Protein AF-A0A562JPF2-F1 (afdb_monomer)

Secondary structure (DSSP, 8-state):
-HHHHHHHHHHHHHHHHHHHHHHHH-HHHHHHHHHHHHHHHHHHHHHHHHHHHHHHHHHHHT--TT-

Radius of gyration: 18.2 Å; Cα contacts (8 Å, |Δi|>4): 21; chains: 1; bounding box: 31×12×60 Å

Mean predicted aligned error: 8.01 Å

Solvent-accessible surface area (backbone atoms only — not comparable to full-atom values): 3764 Å² total; per-residue (Å²): 110,72,67,58,51,51,50,53,50,51,52,50,53,52,49,48,55,50,24,59,57,28,53,81,77,37,56,71,60,15,53,52,40,51,53,52,47,54,53,49,52,54,53,51,50,53,53,54,52,5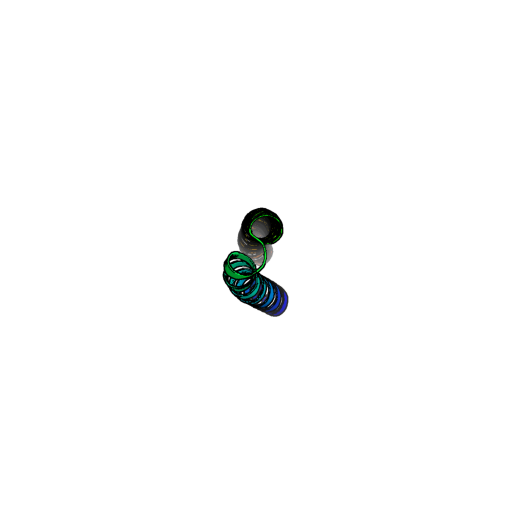2,49,58,50,49,56,51,52,55,52,68,72,63,61,73,83,84,116

Sequence (67 aa):
MKRLKQMLLLTATGGQLLGIAMLFINIKAAIMFYILYAVMIFAIFIVLLAERRKEKEEDDRNDYRNY

pLDDT: mean 81.3, std 11.22, range [52.34, 92.06]

Foldseek 3Di:
DVVVLVVLVVCLVVLVVVLVVCVVVPVVVSVVSVVVSVVSVVVSVVVVVVVVVVVVVVVVVPPPVPD

Organism: NCBI:txid665099

Structure (mmCIF, N/CA/C/O backbone):
data_AF-A0A562JPF2-F1
#
_entry.id   AF-A0A562JPF2-F1
#
loop_
_atom_site.group_PDB
_atom_site.id
_atom_site.type_symbol
_atom_site.label_atom_id
_atom_site.label_alt_id
_atom_site.label_comp_id
_atom_site.label_asym_id
_atom_site.label_entity_id
_atom_site.label_seq_id
_atom_site.pdbx_PDB_ins_code
_atom_site.Cartn_x
_atom_site.Cartn_y
_atom_site.Cartn_z
_atom_site.occupancy
_atom_site.B_iso_or_equiv
_atom_site.auth_seq_id
_atom_site.auth_comp_id
_atom_site.auth_asym_id
_atom_site.auth_atom_id
_atom_site.pdbx_PDB_model_num
ATOM 1 N N . MET A 1 1 ? 14.201 -2.522 -9.252 1.00 62.28 1 MET A N 1
ATOM 2 C CA . MET A 1 1 ? 12.754 -2.611 -8.945 1.00 62.28 1 MET A CA 1
ATOM 3 C C . MET A 1 1 ? 12.386 -3.804 -8.053 1.00 62.28 1 MET A C 1
ATOM 5 O O . MET A 1 1 ? 11.618 -3.622 -7.117 1.00 62.28 1 MET A O 1
ATOM 9 N N . LYS A 1 2 ? 12.980 -4.997 -8.240 1.00 71.62 2 LYS A N 1
ATOM 10 C CA . LYS A 1 2 ? 12.660 -6.218 -7.461 1.00 71.62 2 LYS A CA 1
ATOM 11 C C . LYS A 1 2 ? 12.730 -6.060 -5.925 1.00 71.62 2 LYS A C 1
ATOM 13 O O . LYS A 1 2 ? 11.788 -6.430 -5.233 1.00 71.62 2 LYS A O 1
ATOM 18 N N . ARG A 1 3 ? 13.800 -5.441 -5.398 1.00 80.62 3 ARG A N 1
ATOM 19 C CA . ARG A 1 3 ? 13.952 -5.165 -3.950 1.00 80.62 3 ARG A CA 1
ATOM 20 C C . ARG A 1 3 ? 12.931 -4.153 -3.417 1.00 80.62 3 ARG A C 1
ATOM 22 O O . ARG A 1 3 ? 12.453 -4.313 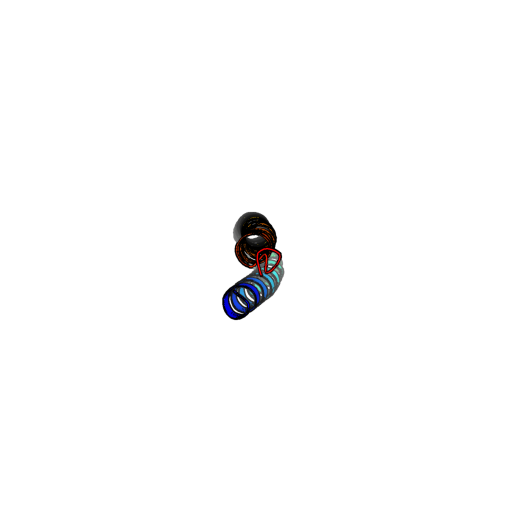-2.302 1.00 80.62 3 ARG A O 1
ATOM 29 N N . LEU A 1 4 ? 12.565 -3.153 -4.225 1.00 80.12 4 LEU A N 1
ATOM 30 C CA . LEU A 1 4 ? 11.593 -2.121 -3.846 1.00 80.12 4 LEU A CA 1
ATOM 31 C C . LEU A 1 4 ? 10.194 -2.728 -3.661 1.00 80.12 4 LEU A C 1
ATOM 33 O O . LEU A 1 4 ? 9.549 -2.478 -2.651 1.00 80.12 4 LEU A O 1
ATOM 37 N N . LYS A 1 5 ? 9.765 -3.595 -4.591 1.00 76.44 5 LYS A N 1
ATOM 38 C CA . LYS A 1 5 ? 8.519 -4.370 -4.464 1.00 76.44 5 LYS A CA 1
ATOM 39 C C . LYS A 1 5 ? 8.505 -5.249 -3.222 1.00 76.44 5 LYS A C 1
ATOM 41 O O . LYS A 1 5 ? 7.509 -5.264 -2.511 1.00 76.44 5 LYS A O 1
ATOM 46 N N . GLN A 1 6 ? 9.593 -5.980 -2.969 1.00 85.94 6 GLN A N 1
ATOM 47 C CA . GLN A 1 6 ? 9.691 -6.837 -1.787 1.00 85.94 6 GLN A CA 1
ATOM 48 C C . GLN A 1 6 ? 9.588 -6.033 -0.494 1.00 85.94 6 GLN A C 1
ATOM 50 O O . GLN A 1 6 ? 8.834 -6.434 0.383 1.00 85.94 6 GLN A O 1
ATOM 55 N N . MET A 1 7 ? 10.285 -4.897 -0.392 1.00 87.06 7 MET A N 1
ATOM 56 C CA . MET A 1 7 ? 10.167 -4.002 0.762 1.00 87.06 7 MET A CA 1
ATOM 57 C C . MET A 1 7 ? 8.742 -3.465 0.912 1.00 87.06 7 MET A C 1
ATOM 59 O O . MET A 1 7 ? 8.176 -3.575 1.991 1.00 87.06 7 MET A O 1
ATOM 63 N N . LEU A 1 8 ? 8.127 -2.974 -0.169 1.00 83.88 8 LEU A N 1
ATOM 64 C CA . LEU A 1 8 ? 6.744 -2.484 -0.157 1.00 83.88 8 LEU A CA 1
ATOM 65 C C . LEU A 1 8 ? 5.745 -3.558 0.296 1.00 83.88 8 LEU A C 1
ATOM 67 O O . LEU A 1 8 ? 4.880 -3.274 1.119 1.00 83.88 8 LEU A O 1
ATOM 71 N N . LEU A 1 9 ? 5.885 -4.789 -0.201 1.00 86.00 9 LEU A N 1
ATOM 72 C CA . LEU A 1 9 ? 5.050 -5.925 0.197 1.00 86.00 9 LEU A CA 1
ATOM 73 C C . LEU A 1 9 ? 5.273 -6.315 1.661 1.00 86.00 9 LEU A C 1
ATOM 75 O O . LEU A 1 9 ? 4.301 -6.537 2.381 1.00 86.00 9 LEU A O 1
ATOM 79 N N . LEU A 1 10 ? 6.525 -6.366 2.125 1.00 89.56 10 LEU A N 1
ATOM 80 C CA . LEU A 1 10 ? 6.856 -6.651 3.525 1.00 89.56 10 LEU A CA 1
ATOM 81 C C . LEU A 1 10 ? 6.260 -5.602 4.462 1.00 89.56 10 LEU A C 1
ATOM 83 O O . LEU A 1 10 ? 5.611 -5.952 5.445 1.00 89.56 10 LEU A O 1
ATOM 87 N N . THR A 1 11 ? 6.435 -4.322 4.135 1.00 87.56 11 THR A N 1
ATOM 88 C CA . THR A 1 11 ? 5.894 -3.212 4.920 1.00 87.56 11 THR A CA 1
ATOM 89 C C . THR A 1 11 ? 4.367 -3.216 4.908 1.00 87.56 11 THR A C 1
ATOM 91 O O . THR A 1 11 ? 3.765 -3.040 5.963 1.00 87.56 11 THR A O 1
ATOM 94 N N . ALA A 1 12 ? 3.729 -3.489 3.765 1.00 87.44 12 ALA A N 1
ATOM 95 C CA . ALA A 1 12 ? 2.272 -3.588 3.680 1.00 87.44 12 ALA A CA 1
ATOM 96 C C . ALA A 1 12 ? 1.733 -4.752 4.525 1.00 87.44 12 ALA A C 1
ATOM 98 O O . ALA A 1 12 ? 0.786 -4.574 5.287 1.00 87.44 12 ALA A O 1
ATOM 99 N N . THR A 1 13 ? 2.369 -5.923 4.446 1.00 89.56 13 THR A N 1
ATOM 100 C CA . THR A 1 13 ? 1.949 -7.118 5.196 1.00 89.56 13 THR A CA 1
ATOM 101 C C . THR A 1 13 ? 2.155 -6.926 6.702 1.00 89.56 13 THR A C 1
ATOM 103 O O . THR A 1 13 ? 1.258 -7.210 7.494 1.00 89.56 13 THR A O 1
ATOM 106 N N . GLY A 1 14 ? 3.302 -6.375 7.113 1.00 90.44 14 GLY A N 1
ATOM 107 C CA . GLY A 1 14 ? 3.581 -6.059 8.515 1.00 90.44 14 GLY A CA 1
ATOM 108 C C . GLY A 1 14 ? 2.651 -4.979 9.075 1.00 90.44 14 GLY A C 1
ATOM 109 O O . GLY A 1 14 ? 2.115 -5.131 10.171 1.00 90.44 14 GLY A O 1
ATOM 110 N N . GLY A 1 15 ? 2.394 -3.921 8.301 1.00 86.12 15 GLY A N 1
ATOM 111 C CA . GLY A 1 15 ? 1.451 -2.863 8.659 1.00 86.12 15 GLY A CA 1
ATOM 112 C C . GLY A 1 15 ? 0.017 -3.373 8.810 1.00 86.12 15 GLY A C 1
ATOM 113 O O . GLY A 1 15 ? -0.688 -2.950 9.723 1.00 86.12 15 GLY A O 1
ATOM 114 N N . GLN A 1 16 ? -0.399 -4.328 7.976 1.00 86.81 16 GLN A N 1
ATOM 115 C CA . GLN A 1 16 ? -1.715 -4.955 8.077 1.00 86.81 16 GLN A CA 1
ATOM 116 C C . GLN A 1 16 ? -1.851 -5.815 9.340 1.00 86.81 16 GLN A C 1
ATOM 118 O O . GLN A 1 16 ? -2.8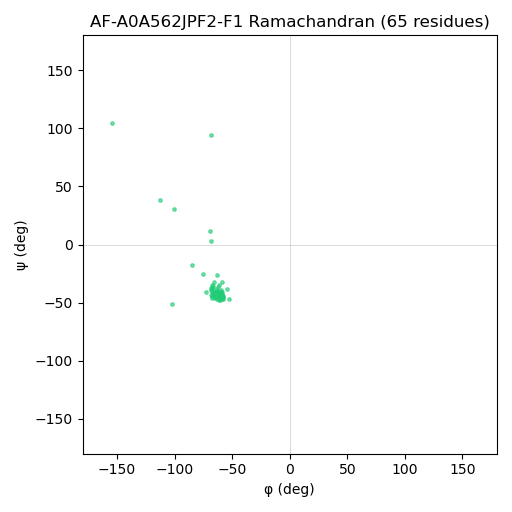55 -5.710 10.040 1.00 86.81 16 GLN A O 1
ATOM 123 N N . LEU A 1 17 ? -0.833 -6.614 9.676 1.00 91.06 17 LEU A N 1
ATOM 124 C CA . LEU A 1 17 ? -0.813 -7.395 10.919 1.00 91.06 17 LEU A CA 1
ATOM 125 C C . LEU A 1 17 ? -0.858 -6.490 12.159 1.00 91.06 17 LEU A C 1
ATOM 127 O O . LEU A 1 17 ? -1.625 -6.751 13.086 1.00 91.06 17 LEU A O 1
ATOM 131 N N . LEU A 1 18 ? -0.101 -5.388 12.147 1.00 88.19 18 LEU A N 1
ATOM 132 C CA . LEU A 1 18 ? -0.160 -4.365 13.194 1.00 88.19 18 LEU A CA 1
ATOM 133 C C . LEU A 1 18 ? -1.539 -3.695 13.269 1.00 88.19 18 LEU A C 1
ATOM 135 O O . LEU A 1 18 ? -2.053 -3.479 14.364 1.00 88.19 18 LEU A O 1
ATOM 139 N N . GLY A 1 19 ? -2.167 -3.411 12.125 1.00 85.19 19 GLY A N 1
ATOM 140 C CA . GLY A 1 19 ? -3.523 -2.866 12.055 1.00 85.19 19 GLY A CA 1
ATOM 141 C C . GLY A 1 19 ? -4.575 -3.805 12.651 1.00 85.19 19 GLY A C 1
ATOM 142 O O . GLY A 1 19 ? -5.455 -3.354 13.384 1.00 85.19 19 GLY A O 1
ATOM 143 N N . ILE A 1 20 ? -4.454 -5.115 12.408 1.00 88.31 20 ILE A N 1
ATOM 144 C CA . ILE A 1 20 ? -5.319 -6.134 13.020 1.00 88.31 20 ILE A CA 1
ATOM 145 C C . ILE A 1 20 ? -5.104 -6.180 14.535 1.00 88.31 20 ILE A C 1
ATOM 147 O O . ILE A 1 20 ? -6.078 -6.159 15.281 1.00 88.31 20 ILE A O 1
ATOM 151 N N . ALA A 1 21 ? -3.854 -6.178 15.009 1.00 89.00 21 ALA A N 1
ATOM 152 C CA . ALA A 1 21 ? -3.558 -6.139 16.443 1.00 89.00 21 ALA A CA 1
ATOM 153 C C . ALA A 1 21 ? -4.128 -4.874 17.116 1.00 89.00 21 ALA A C 1
ATOM 155 O O . ALA A 1 21 ? -4.694 -4.941 18.207 1.00 89.00 21 ALA A O 1
ATOM 156 N N . MET A 1 22 ? -4.053 -3.727 16.435 1.00 86.50 22 MET A N 1
ATOM 157 C CA . MET A 1 22 ? -4.608 -2.456 16.904 1.00 86.50 22 MET A CA 1
ATOM 158 C C . MET A 1 22 ? -6.132 -2.473 17.060 1.00 86.50 22 MET A C 1
ATOM 160 O O . MET A 1 22 ? -6.633 -1.728 17.899 1.00 86.50 22 MET A O 1
ATOM 164 N N . LEU A 1 23 ? -6.882 -3.314 16.332 1.00 87.19 23 LEU A N 1
ATOM 165 C CA . LEU A 1 23 ? -8.342 -3.420 16.507 1.00 87.19 23 LEU A CA 1
ATOM 166 C C . LEU A 1 23 ? -8.725 -3.819 17.937 1.00 87.19 23 LEU A C 1
ATOM 168 O O . LEU A 1 23 ? -9.752 -3.371 18.440 1.00 87.19 23 LEU A O 1
ATOM 172 N N . PHE A 1 24 ? -7.883 -4.619 18.593 1.00 87.62 24 PHE A N 1
ATOM 173 C CA . PHE A 1 24 ? -8.114 -5.109 19.951 1.00 87.62 24 PHE A CA 1
ATOM 174 C C . PHE A 1 24 ? -7.653 -4.131 21.038 1.00 87.62 24 PHE A C 1
ATOM 176 O O . PHE A 1 24 ? -8.070 -4.257 22.184 1.00 87.62 24 PHE A O 1
ATOM 183 N N . ILE A 1 25 ? -6.806 -3.156 20.690 1.00 89.25 25 ILE A N 1
ATOM 184 C CA . ILE A 1 25 ? -6.254 -2.174 21.636 1.00 89.25 25 ILE A CA 1
ATOM 185 C C . ILE A 1 25 ? -6.986 -0.836 21.507 1.00 89.25 25 ILE A C 1
ATOM 187 O O . ILE A 1 25 ? -7.418 -0.255 22.500 1.00 89.25 25 ILE A O 1
ATOM 191 N N . ASN A 1 26 ? -7.106 -0.314 20.283 1.00 88.19 26 ASN A N 1
ATOM 192 C CA . ASN A 1 26 ? -7.688 0.994 20.024 1.00 88.19 26 ASN A CA 1
ATOM 193 C C . ASN A 1 26 ? -8.266 1.090 18.603 1.00 88.19 26 ASN A C 1
ATOM 195 O O . ASN A 1 26 ? -7.548 1.309 17.625 1.00 88.19 26 ASN A O 1
ATOM 199 N N . ILE A 1 27 ? -9.596 1.024 18.510 1.00 88.31 27 ILE A N 1
ATOM 200 C CA . ILE A 1 27 ? -10.343 1.099 17.246 1.00 88.31 27 ILE A CA 1
ATOM 201 C C . ILE A 1 27 ? -10.011 2.353 16.425 1.00 88.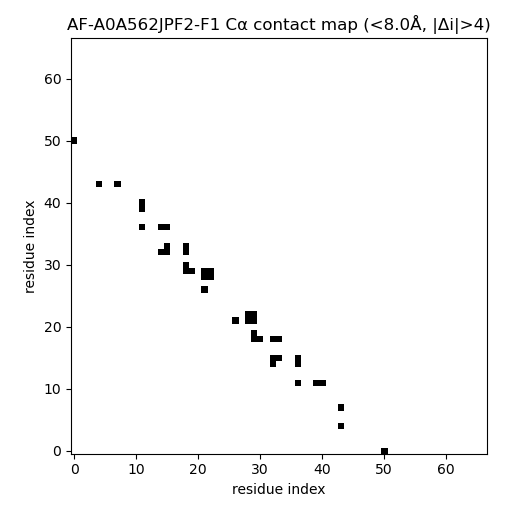31 27 ILE A C 1
ATOM 203 O O . ILE A 1 27 ? -9.900 2.264 15.205 1.00 88.31 27 ILE A O 1
ATOM 207 N N . LYS A 1 28 ? -9.806 3.520 17.055 1.00 90.38 28 LYS A N 1
ATOM 208 C CA . LYS A 1 28 ? -9.491 4.755 16.311 1.00 90.38 28 LYS A CA 1
ATOM 209 C C . LYS A 1 28 ? -8.125 4.659 15.633 1.00 90.38 28 LYS A C 1
ATOM 211 O O . LYS A 1 28 ? -7.980 5.049 14.476 1.00 90.38 28 LYS A O 1
ATOM 216 N N . ALA A 1 29 ? -7.139 4.109 16.341 1.00 86.50 29 ALA A N 1
ATOM 217 C CA . ALA A 1 29 ? -5.811 3.880 15.787 1.00 86.50 29 ALA A CA 1
ATOM 218 C C . ALA A 1 29 ? -5.842 2.809 14.683 1.00 86.50 29 ALA A C 1
ATOM 220 O O . ALA A 1 29 ? -5.194 2.973 13.652 1.00 86.50 29 ALA A O 1
ATOM 221 N N . ALA A 1 30 ? -6.654 1.761 14.846 1.00 86.31 30 ALA A N 1
ATOM 222 C CA . ALA A 1 30 ? -6.847 0.740 13.822 1.00 86.31 30 ALA A CA 1
ATOM 223 C C . ALA A 1 30 ? -7.445 1.313 12.526 1.00 86.31 30 ALA A C 1
ATOM 225 O O . ALA A 1 30 ? -6.939 1.024 11.444 1.00 86.31 30 ALA A O 1
ATOM 226 N N . ILE A 1 31 ? -8.464 2.178 12.622 1.00 89.81 31 ILE A N 1
ATOM 227 C CA . ILE A 1 31 ? -9.057 2.857 11.456 1.00 89.81 31 ILE A CA 1
ATOM 228 C C . ILE A 1 31 ? -7.990 3.663 10.702 1.00 89.81 31 ILE A C 1
ATOM 230 O O .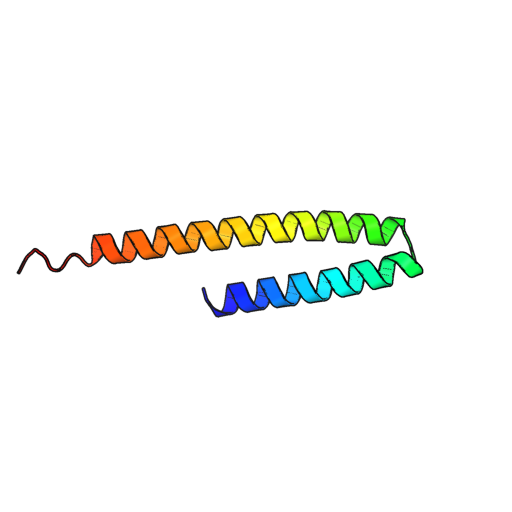 ILE A 1 31 ? -7.884 3.547 9.483 1.00 89.81 31 ILE A O 1
ATOM 234 N N . 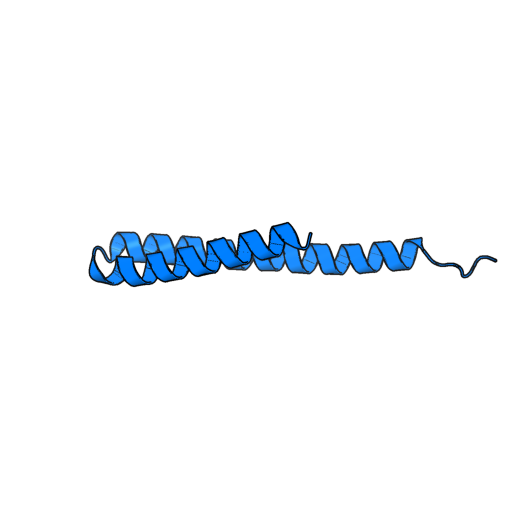MET A 1 32 ? -7.153 4.422 11.418 1.00 89.31 32 MET A N 1
ATOM 235 C CA . MET A 1 32 ? -6.031 5.151 10.814 1.00 89.31 32 MET A CA 1
ATOM 236 C C . MET A 1 32 ? -5.053 4.220 10.082 1.00 89.31 32 MET A C 1
ATOM 238 O O . MET A 1 32 ? -4.647 4.518 8.958 1.00 89.31 32 MET A O 1
ATOM 242 N N . PHE A 1 33 ? -4.710 3.073 10.676 1.00 85.56 33 PHE A N 1
ATOM 243 C CA . PHE A 1 33 ? -3.846 2.073 10.041 1.00 85.56 33 PHE A CA 1
ATOM 244 C C . PHE A 1 33 ? -4.469 1.466 8.779 1.00 85.56 33 PHE A C 1
ATOM 246 O O . PHE A 1 33 ? -3.765 1.268 7.790 1.00 85.56 33 PHE A O 1
ATOM 253 N N . TYR A 1 34 ? -5.779 1.220 8.768 1.00 85.69 34 TYR A N 1
ATOM 254 C CA . TYR A 1 34 ? -6.476 0.720 7.581 1.00 85.69 34 TYR A CA 1
ATOM 255 C C . TYR A 1 34 ? -6.538 1.752 6.447 1.00 85.69 34 TYR A C 1
ATOM 257 O O . TYR A 1 34 ? -6.363 1.386 5.284 1.00 85.69 34 TYR A O 1
ATOM 265 N N . ILE A 1 35 ? -6.718 3.038 6.764 1.00 91.31 35 ILE A N 1
ATOM 266 C CA . ILE 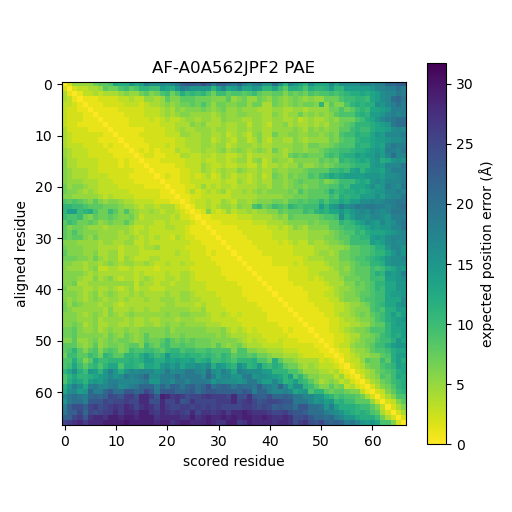A 1 35 ? -6.643 4.118 5.767 1.00 91.31 35 ILE A CA 1
ATOM 267 C C . ILE A 1 35 ? -5.231 4.183 5.171 1.00 91.31 35 ILE A C 1
ATOM 269 O O . ILE A 1 35 ? -5.073 4.208 3.950 1.00 91.31 35 ILE A O 1
ATOM 273 N N . LEU A 1 36 ? -4.199 4.150 6.020 1.00 88.38 36 LEU A N 1
ATOM 274 C CA . LEU A 1 36 ? -2.804 4.130 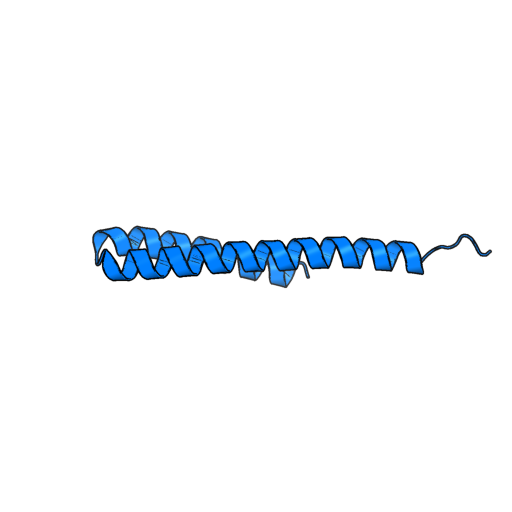5.578 1.00 88.38 36 LEU A CA 1
ATOM 275 C C . LEU A 1 36 ? -2.512 2.913 4.684 1.00 88.38 36 LEU A C 1
ATOM 277 O O . LEU A 1 36 ? -1.856 3.038 3.650 1.00 88.38 36 LEU A O 1
ATOM 281 N N . TYR A 1 37 ? -3.033 1.743 5.055 1.00 86.81 37 TYR A N 1
ATOM 282 C CA . TYR A 1 37 ? -2.903 0.520 4.272 1.00 86.81 37 TYR A CA 1
ATOM 283 C C . TYR A 1 37 ? -3.538 0.658 2.880 1.00 86.81 37 TYR A C 1
ATOM 285 O O . TYR A 1 37 ? -2.911 0.295 1.885 1.00 86.81 37 TYR A O 1
ATOM 293 N N . ALA A 1 38 ? -4.733 1.251 2.780 1.00 90.38 38 ALA A N 1
ATOM 294 C CA . ALA A 1 38 ? -5.372 1.515 1.491 1.00 90.38 38 ALA A CA 1
ATOM 295 C C . ALA A 1 38 ? -4.507 2.423 0.594 1.00 90.38 38 ALA A C 1
ATOM 297 O O . ALA A 1 38 ? -4.349 2.150 -0.597 1.00 90.38 38 ALA A O 1
ATOM 298 N N . VAL A 1 39 ? -3.875 3.454 1.166 1.00 92.00 39 VAL A N 1
ATOM 299 C CA . VAL A 1 39 ? -2.935 4.325 0.437 1.00 92.00 39 VAL A CA 1
ATOM 300 C C . VAL A 1 39 ? -1.695 3.549 -0.029 1.00 92.00 39 VAL A C 1
ATOM 302 O O . VAL A 1 39 ? -1.269 3.704 -1.175 1.00 92.00 39 VAL A O 1
ATOM 305 N N . MET A 1 40 ? -1.135 2.671 0.811 1.00 86.44 40 MET A N 1
ATOM 306 C CA . MET A 1 40 ? -0.012 1.809 0.418 1.00 86.44 40 MET A CA 1
ATOM 307 C C . MET A 1 40 ? -0.367 0.881 -0.747 1.00 86.44 40 MET A C 1
ATOM 309 O O . MET A 1 40 ? 0.444 0.727 -1.660 1.00 86.44 40 MET A O 1
ATOM 313 N N . ILE A 1 41 ? -1.566 0.292 -0.751 1.00 87.69 41 ILE A N 1
ATOM 314 C CA . ILE A 1 41 ? -2.050 -0.539 -1.865 1.00 87.69 41 ILE A CA 1
ATOM 315 C C . ILE A 1 41 ? -2.049 0.274 -3.166 1.00 87.69 41 ILE A C 1
ATOM 317 O O . ILE A 1 41 ? -1.512 -0.184 -4.176 1.00 87.69 41 ILE A O 1
ATOM 321 N N . PHE A 1 42 ? -2.576 1.502 -3.140 1.00 92.06 42 PHE A N 1
ATOM 322 C CA . PHE A 1 42 ? -2.556 2.394 -4.302 1.00 92.06 42 PHE A CA 1
ATOM 323 C C . PHE A 1 42 ? -1.132 2.685 -4.793 1.00 92.06 42 PHE A C 1
ATOM 325 O O . PHE A 1 42 ? -0.861 2.593 -5.993 1.00 92.06 42 PHE A O 1
ATOM 332 N N . ALA A 1 43 ? -0.200 2.976 -3.884 1.00 88.19 43 ALA A N 1
ATOM 333 C CA . ALA A 1 43 ? 1.200 3.200 -4.238 1.00 88.19 43 ALA A CA 1
ATOM 334 C C . ALA A 1 43 ? 1.838 1.959 -4.892 1.00 88.19 43 ALA A C 1
ATOM 336 O O . ALA A 1 43 ? 2.540 2.080 -5.898 1.00 88.19 43 ALA A O 1
ATOM 337 N N . ILE A 1 44 ? 1.551 0.759 -4.375 1.00 87.56 44 ILE A N 1
ATOM 338 C CA . ILE A 1 44 ? 2.026 -0.508 -4.951 1.00 87.56 44 ILE A CA 1
ATOM 339 C C . ILE A 1 44 ? 1.502 -0.685 -6.380 1.00 87.56 44 ILE A C 1
ATOM 341 O O . ILE A 1 44 ? 2.274 -1.050 -7.269 1.00 87.56 44 ILE A O 1
ATOM 345 N N . PHE A 1 45 ? 0.226 -0.379 -6.628 1.00 89.00 45 PHE A N 1
ATOM 346 C CA . PHE A 1 45 ? -0.352 -0.426 -7.973 1.00 89.00 45 PHE A CA 1
ATOM 347 C C . PHE A 1 45 ? 0.352 0.525 -8.944 1.00 89.00 45 PHE A C 1
ATOM 349 O O . PHE A 1 45 ? 0.689 0.119 -10.056 1.00 89.00 45 PHE A O 1
ATOM 356 N N . ILE A 1 46 ? 0.630 1.763 -8.527 1.00 89.56 46 ILE A N 1
ATOM 357 C CA . ILE A 1 46 ? 1.342 2.738 -9.365 1.00 89.56 46 ILE A CA 1
ATOM 358 C C . ILE A 1 46 ? 2.741 2.223 -9.719 1.00 89.56 46 ILE A C 1
ATOM 360 O O . ILE A 1 46 ? 3.130 2.267 -10.886 1.00 89.56 46 ILE A O 1
ATOM 364 N N . VAL A 1 47 ? 3.480 1.687 -8.742 1.00 88.12 47 VAL A N 1
ATOM 365 C CA . VAL A 1 47 ? 4.815 1.112 -8.972 1.00 88.12 47 VAL A CA 1
ATOM 366 C C . VAL A 1 47 ? 4.743 -0.066 -9.945 1.00 88.12 47 VAL A C 1
ATOM 368 O O . VAL A 1 47 ? 5.542 -0.136 -10.878 1.00 88.12 47 VAL A O 1
ATOM 371 N N . LEU A 1 48 ? 3.765 -0.962 -9.778 1.00 85.50 48 LEU A N 1
ATOM 372 C CA . LEU A 1 48 ? 3.548 -2.097 -10.678 1.00 85.50 48 LEU A CA 1
ATOM 373 C C . LEU A 1 48 ? 3.262 -1.648 -12.117 1.00 85.50 48 LEU A C 1
ATOM 375 O O . LEU A 1 48 ? 3.838 -2.200 -13.054 1.00 85.50 48 LEU A O 1
ATOM 379 N N . LEU A 1 49 ? 2.402 -0.643 -12.296 1.00 88.19 49 LEU A N 1
ATOM 380 C CA . LEU A 1 49 ? 2.059 -0.097 -13.611 1.00 88.19 49 LEU A CA 1
ATOM 381 C C . LEU A 1 49 ? 3.238 0.630 -14.263 1.00 88.19 49 LEU A C 1
ATOM 383 O O . LEU A 1 49 ? 3.460 0.4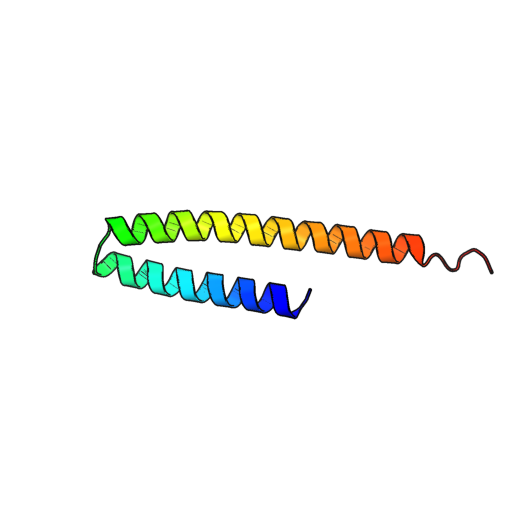85 -15.465 1.00 88.19 49 LEU A O 1
ATOM 387 N N . ALA A 1 50 ? 4.007 1.393 -13.484 1.00 86.75 50 ALA A N 1
ATOM 388 C CA . ALA A 1 50 ? 5.211 2.059 -13.966 1.00 86.75 50 ALA A CA 1
ATOM 389 C C . ALA A 1 50 ? 6.253 1.041 -14.451 1.00 86.75 50 ALA A C 1
ATOM 391 O O . ALA A 1 50 ? 6.847 1.226 -15.508 1.00 86.75 50 ALA A O 1
ATOM 392 N N . GLU A 1 51 ? 6.429 -0.064 -13.726 1.00 81.81 51 GLU A N 1
ATOM 393 C CA . GLU A 1 51 ? 7.359 -1.127 -14.112 1.00 81.81 51 GLU A CA 1
ATOM 394 C C . GLU A 1 51 ? 6.927 -1.822 -15.404 1.00 81.81 51 GLU A C 1
ATOM 396 O O . GLU A 1 51 ? 7.747 -1.997 -16.296 1.00 81.81 51 GLU A O 1
ATOM 401 N N . ARG A 1 52 ? 5.626 -2.103 -15.564 1.00 81.50 52 ARG A N 1
ATOM 402 C CA . ARG A 1 52 ? 5.076 -2.653 -16.815 1.00 81.50 52 ARG A CA 1
ATOM 403 C C . ARG A 1 52 ? 5.269 -1.727 -18.014 1.00 81.50 52 ARG A C 1
ATOM 405 O O . ARG A 1 52 ? 5.435 -2.212 -19.129 1.00 81.50 52 ARG A O 1
ATOM 412 N N . ARG A 1 53 ? 5.210 -0.407 -17.811 1.00 80.62 53 ARG A N 1
ATOM 413 C CA . ARG A 1 53 ? 5.504 0.561 -18.879 1.00 80.62 53 ARG A CA 1
ATOM 414 C C . ARG A 1 53 ? 6.990 0.616 -19.202 1.00 80.62 53 ARG A C 1
ATOM 416 O O . ARG A 1 53 ? 7.335 0.631 -20.376 1.00 80.62 53 ARG A O 1
ATOM 423 N N . LYS A 1 54 ? 7.845 0.576 -18.182 1.00 79.12 54 LYS A N 1
ATOM 424 C CA . LYS A 1 54 ? 9.295 0.581 -18.369 1.00 79.12 54 LYS A CA 1
ATOM 425 C C . LYS A 1 54 ? 9.791 -0.671 -19.100 1.00 79.12 54 LYS A C 1
ATOM 427 O O . LYS A 1 54 ? 10.623 -0.541 -19.983 1.00 79.12 54 LYS A O 1
ATOM 432 N N . GLU A 1 55 ? 9.251 -1.848 -18.778 1.00 72.25 55 GLU A N 1
ATOM 433 C CA . GLU A 1 55 ? 9.568 -3.093 -19.499 1.00 72.25 55 GLU A CA 1
ATOM 434 C C . GLU A 1 55 ? 9.231 -2.980 -20.995 1.00 72.25 55 GLU A C 1
ATOM 436 O O . GLU A 1 55 ? 10.029 -3.393 -21.826 1.00 72.25 55 GLU A O 1
ATOM 441 N N . LYS A 1 56 ? 8.100 -2.353 -21.351 1.00 66.25 56 LYS A N 1
ATOM 442 C CA . LYS A 1 56 ? 7.737 -2.105 -22.758 1.00 66.25 56 LYS A CA 1
ATOM 443 C C . LYS A 1 56 ? 8.648 -1.092 -23.455 1.00 66.25 56 LYS A C 1
ATOM 445 O O . LYS A 1 56 ? 8.976 -1.286 -24.615 1.00 66.25 56 LYS A O 1
ATOM 450 N N . GLU A 1 57 ? 9.056 -0.026 -22.767 1.00 69.06 57 GLU A N 1
ATOM 451 C CA . GLU A 1 57 ? 10.006 0.948 -23.327 1.00 69.06 57 GLU A CA 1
ATOM 452 C C . GLU A 1 57 ? 11.411 0.364 -23.518 1.00 69.06 57 GLU A C 1
ATOM 454 O O . GLU A 1 57 ? 12.108 0.757 -24.453 1.00 69.06 57 GLU A O 1
ATOM 459 N N . GLU A 1 58 ? 11.850 -0.534 -22.630 1.00 63.00 58 GLU A N 1
ATOM 460 C CA . GLU A 1 58 ? 13.117 -1.253 -22.794 1.00 63.00 58 GLU A CA 1
ATOM 461 C C . GLU A 1 58 ? 13.064 -2.220 -23.988 1.00 63.00 58 GLU A C 1
ATOM 463 O O . GLU A 1 58 ? 14.044 -2.281 -24.726 1.00 63.00 58 GLU A O 1
ATOM 468 N N . ASP A 1 59 ? 11.932 -2.890 -24.234 1.00 60.84 59 ASP A N 1
ATOM 469 C CA . ASP A 1 59 ? 11.733 -3.750 -25.415 1.00 60.84 59 ASP A CA 1
ATOM 470 C C . ASP A 1 59 ? 11.698 -2.937 -26.727 1.00 60.84 59 ASP A C 1
ATOM 472 O O . ASP A 1 59 ? 12.406 -3.270 -27.675 1.00 60.84 59 ASP A O 1
ATOM 476 N N . ASP A 1 60 ? 10.961 -1.819 -26.770 1.00 60.84 60 ASP A N 1
ATOM 477 C CA . ASP A 1 60 ? 10.874 -0.952 -27.961 1.00 60.84 60 ASP A CA 1
ATOM 478 C C . ASP A 1 60 ? 12.215 -0.271 -28.301 1.00 60.84 60 ASP A C 1
ATOM 480 O O . ASP A 1 60 ? 12.514 -0.016 -29.468 1.00 60.84 60 ASP A O 1
ATOM 484 N N . ARG A 1 61 ? 13.052 0.044 -27.300 1.00 60.19 61 ARG A N 1
ATOM 485 C CA . ARG A 1 61 ? 14.391 0.617 -27.542 1.00 60.19 61 ARG A CA 1
ATOM 486 C C . ARG A 1 61 ? 15.406 -0.400 -28.038 1.00 60.19 61 ARG A C 1
ATOM 488 O O . ARG A 1 61 ? 16.390 0.007 -28.652 1.00 60.19 61 ARG A O 1
ATOM 495 N N . ASN A 1 62 ? 15.211 -1.676 -27.731 1.00 56.88 62 ASN A N 1
ATOM 496 C CA . ASN A 1 62 ? 16.150 -2.741 -28.062 1.00 56.88 62 ASN A CA 1
ATOM 497 C C . ASN A 1 62 ? 15.699 -3.513 -29.313 1.00 56.88 62 ASN A C 1
ATOM 499 O O . ASN A 1 62 ? 15.966 -4.707 -29.445 1.00 56.88 62 ASN A O 1
ATOM 503 N N . ASP A 1 63 ? 15.003 -2.833 -30.232 1.00 57.09 63 ASP A N 1
ATOM 504 C CA . ASP A 1 63 ? 14.598 -3.398 -31.512 1.00 57.09 63 ASP A CA 1
ATOM 505 C C . ASP A 1 63 ? 15.835 -3.635 -32.401 1.00 57.09 63 ASP A C 1
ATOM 507 O O . ASP A 1 63 ? 16.324 -2.754 -33.110 1.00 57.09 63 ASP A O 1
ATOM 511 N N . TYR A 1 64 ? 16.361 -4.862 -32.353 1.00 57.75 64 TYR A N 1
ATOM 512 C CA . TYR A 1 64 ? 17.449 -5.369 -33.199 1.00 57.75 64 TYR A CA 1
ATOM 513 C C . TYR A 1 64 ? 17.045 -5.548 -34.678 1.00 57.75 64 TYR A C 1
ATOM 515 O O . TYR A 1 64 ? 17.793 -6.144 -35.449 1.00 57.75 64 TYR A O 1
ATOM 523 N N . ARG A 1 65 ? 15.886 -5.035 -35.115 1.00 58.38 65 ARG A N 1
ATOM 524 C CA . ARG A 1 65 ? 15.411 -5.085 -36.513 1.00 58.38 65 ARG A CA 1
ATOM 525 C C . ARG A 1 65 ? 16.205 -4.235 -37.510 1.00 58.38 65 ARG A C 1
ATOM 527 O O . ARG A 1 65 ? 15.837 -4.194 -38.679 1.00 58.38 65 ARG A O 1
ATOM 534 N N . ASN A 1 66 ? 17.276 -3.576 -37.074 1.00 57.19 66 ASN A N 1
ATOM 535 C CA . ASN A 1 66 ? 18.111 -2.709 -37.906 1.00 57.19 66 ASN A CA 1
ATOM 536 C C . ASN A 1 66 ? 19.532 -3.275 -38.124 1.00 57.19 66 ASN A C 1
ATOM 538 O O . ASN A 1 66 ? 20.504 -2.519 -38.098 1.00 57.19 66 ASN A O 1
ATOM 542 N N . TYR A 1 67 ? 19.652 -4.597 -38.295 1.00 52.34 67 TYR A N 1
ATOM 543 C CA . TYR A 1 67 ? 20.874 -5.272 -38.751 1.00 52.34 67 TYR A CA 1
ATOM 544 C C . TYR A 1 67 ? 20.612 -6.063 -40.031 1.00 52.34 67 TYR A C 1
ATOM 546 O O . TYR A 1 67 ? 19.553 -6.730 -40.095 1.00 52.34 67 TYR A O 1
#